Protein AF-A0A1Y6CZN8-F1 (afdb_monomer_lite)

Structure (mmCIF, N/CA/C/O backbone):
data_AF-A0A1Y6CZN8-F1
#
_entry.id   AF-A0A1Y6CZN8-F1
#
loop_
_atom_site.group_PDB
_atom_site.id
_atom_site.type_symbol
_atom_site.label_atom_id
_atom_site.label_alt_id
_atom_site.label_comp_id
_atom_site.label_asym_id
_atom_site.label_entity_id
_atom_site.label_seq_id
_atom_site.pdbx_PDB_ins_code
_atom_site.Cartn_x
_atom_site.Cartn_y
_atom_site.Cartn_z
_atom_site.occupancy
_atom_site.B_iso_or_equiv
_atom_site.auth_seq_id
_atom_site.auth_comp_id
_atom_site.auth_asym_id
_atom_site.auth_atom_id
_atom_site.pdbx_PDB_model_num
ATOM 1 N N . MET A 1 1 ? -17.406 2.535 11.167 1.00 68.75 1 MET A N 1
ATOM 2 C CA . MET A 1 1 ? -17.347 1.269 10.403 1.00 68.75 1 MET A CA 1
ATOM 3 C C . MET A 1 1 ? -15.987 1.164 9.736 1.00 68.75 1 MET A C 1
ATOM 5 O O . MET A 1 1 ? -15.572 2.118 9.084 1.00 68.75 1 MET A O 1
ATOM 9 N N . THR A 1 2 ? -15.288 0.050 9.936 1.00 85.06 2 THR A N 1
ATOM 10 C CA . THR A 1 2 ? -13.969 -0.203 9.340 1.00 85.06 2 THR A CA 1
ATOM 11 C C . THR A 1 2 ? -14.143 -0.756 7.930 1.00 85.06 2 THR A C 1
ATOM 13 O O . THR A 1 2 ? -15.007 -1.594 7.689 1.00 85.06 2 THR A O 1
ATOM 16 N N . SER A 1 3 ? -13.355 -0.251 6.991 1.00 92.06 3 SER A N 1
ATOM 17 C CA . SER A 1 3 ? -13.265 -0.718 5.610 1.00 92.06 3 SER A CA 1
ATOM 18 C C . SER A 1 3 ? -11.847 -1.193 5.323 1.00 92.06 3 SER A C 1
ATOM 20 O O . SER A 1 3 ? -10.899 -0.818 6.015 1.00 92.06 3 SER A O 1
ATOM 22 N N . TYR A 1 4 ? -11.711 -2.018 4.297 1.00 91.12 4 TYR A N 1
ATOM 23 C CA . TYR A 1 4 ? -10.461 -2.616 3.864 1.00 91.12 4 TYR A CA 1
ATOM 24 C C . TYR A 1 4 ? -10.123 -2.079 2.480 1.00 91.12 4 TYR A C 1
ATOM 26 O O . TYR A 1 4 ? -10.941 -2.164 1.565 1.00 91.12 4 TYR A O 1
ATOM 34 N N . ALA A 1 5 ? -8.921 -1.532 2.339 1.00 90.94 5 ALA A N 1
ATOM 35 C CA . ALA A 1 5 ? -8.314 -1.243 1.054 1.00 90.94 5 ALA A CA 1
ATOM 36 C C . ALA A 1 5 ? -7.470 -2.444 0.627 1.00 90.94 5 ALA A C 1
ATOM 38 O O . ALA A 1 5 ? -6.621 -2.930 1.383 1.00 90.94 5 ALA A O 1
ATOM 39 N N . TYR A 1 6 ? -7.713 -2.915 -0.585 1.00 90.31 6 TYR A N 1
ATOM 40 C CA . TYR A 1 6 ? -7.044 -4.063 -1.177 1.00 90.31 6 TYR A CA 1
ATOM 41 C C . TYR A 1 6 ? -6.777 -3.795 -2.654 1.00 90.31 6 TYR A C 1
ATOM 43 O O . TYR A 1 6 ? -7.418 -2.932 -3.259 1.00 90.31 6 TYR A O 1
ATOM 51 N N . CYS A 1 7 ? -5.829 -4.519 -3.235 1.00 89.25 7 CYS A N 1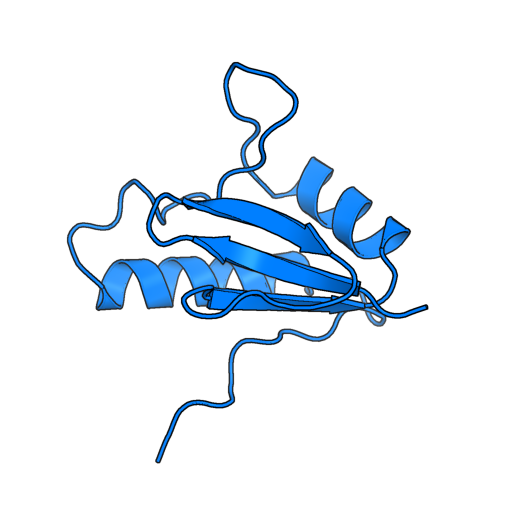
ATOM 52 C CA . CYS A 1 7 ? -5.565 -4.452 -4.662 1.00 89.25 7 CYS A CA 1
ATOM 53 C C . CYS A 1 7 ? -5.500 -5.825 -5.315 1.00 89.25 7 CYS A C 1
ATOM 55 O O . CYS A 1 7 ? -5.212 -6.837 -4.674 1.00 89.25 7 CYS A O 1
ATOM 57 N N . TRP A 1 8 ? -5.743 -5.840 -6.619 1.00 87.12 8 TRP A N 1
ATOM 58 C CA . TRP A 1 8 ? -5.502 -7.004 -7.464 1.00 87.12 8 TRP A CA 1
ATOM 59 C C . TRP A 1 8 ? -4.078 -6.992 -8.012 1.00 87.12 8 TRP A C 1
ATOM 61 O O . TRP A 1 8 ? -3.422 -5.949 -8.042 1.00 87.12 8 TRP A O 1
ATOM 71 N N . ARG A 1 9 ? -3.627 -8.145 -8.521 1.00 79.81 9 ARG A N 1
ATOM 72 C CA . ARG A 1 9 ? -2.332 -8.285 -9.209 1.00 79.81 9 ARG A CA 1
ATOM 73 C C . ARG A 1 9 ? -2.171 -7.297 -10.373 1.00 79.81 9 ARG A C 1
ATOM 75 O O . ARG A 1 9 ? -1.069 -6.849 -10.641 1.00 79.81 9 ARG A O 1
ATOM 82 N N . SER A 1 10 ? -3.271 -6.871 -10.992 1.00 79.81 10 SER A N 1
ATOM 83 C CA . SER A 1 10 ? -3.276 -5.850 -12.049 1.00 79.81 10 SER A CA 1
ATOM 84 C C . SER A 1 10 ? -2.955 -4.422 -11.573 1.00 79.81 10 SER A C 1
ATOM 86 O O . SER A 1 10 ? -2.947 -3.507 -12.388 1.00 79.81 10 SER A O 1
ATOM 88 N N . GLY A 1 11 ? -2.770 -4.175 -10.271 1.00 82.81 11 GLY A N 1
ATOM 89 C CA . GLY A 1 11 ? -2.496 -2.836 -9.728 1.00 82.81 11 GLY A CA 1
ATOM 90 C C . GLY A 1 11 ? -3.734 -2.052 -9.314 1.00 82.81 11 GLY A C 1
ATOM 91 O O . GLY A 1 11 ? -3.596 -1.035 -8.641 1.00 82.81 11 GLY A O 1
ATOM 92 N N . GLN A 1 12 ? -4.933 -2.523 -9.657 1.00 88.69 12 GLN A N 1
ATOM 93 C CA . GLN A 1 12 ? -6.197 -1.869 -9.313 1.00 88.69 12 GLN A CA 1
ATOM 94 C C . GLN A 1 12 ? -6.480 -1.944 -7.817 1.00 88.69 12 GLN A C 1
ATOM 96 O O . GLN A 1 12 ? -6.403 -3.019 -7.230 1.00 88.69 12 GLN A O 1
ATOM 101 N N . ILE A 1 13 ? -6.824 -0.808 -7.217 1.00 89.75 13 ILE A N 1
ATOM 102 C CA . ILE A 1 13 ? -7.172 -0.669 -5.805 1.00 89.75 13 ILE A CA 1
ATOM 103 C C . ILE A 1 13 ? -8.684 -0.530 -5.679 1.00 89.75 13 ILE A C 1
ATOM 105 O O . ILE A 1 13 ? -9.296 0.325 -6.321 1.00 89.75 13 ILE A O 1
ATOM 109 N N . ALA A 1 14 ? -9.266 -1.299 -4.767 1.00 89.25 14 ALA A N 1
ATOM 110 C CA . ALA A 1 14 ? -10.635 -1.118 -4.318 1.00 89.25 14 ALA A CA 1
ATOM 111 C C . ALA A 1 14 ? -10.705 -0.983 -2.796 1.00 89.25 14 ALA A C 1
ATOM 113 O O . ALA A 1 14 ? -9.822 -1.408 -2.047 1.00 89.25 14 ALA A O 1
ATOM 114 N N . VAL A 1 15 ? -11.791 -0.357 -2.344 1.00 89.75 15 VAL A N 1
ATOM 115 C CA . VAL A 1 15 ? -12.125 -0.222 -0.929 1.00 89.75 15 VAL A CA 1
ATOM 116 C C . VAL A 1 15 ? -13.490 -0.846 -0.715 1.00 89.75 15 VAL A C 1
ATOM 118 O O . VAL A 1 15 ? -14.441 -0.527 -1.425 1.00 89.75 15 VAL A O 1
ATOM 121 N N . GLY A 1 16 ? -13.594 -1.730 0.270 1.00 88.06 16 GLY A N 1
ATOM 122 C CA . GLY A 1 16 ? -14.854 -2.376 0.609 1.00 88.06 16 GLY A CA 1
ATOM 123 C C . GLY A 1 16 ? -14.910 -2.809 2.064 1.00 88.06 16 GLY A C 1
ATOM 124 O O . GLY A 1 16 ? -13.910 -2.814 2.778 1.00 88.06 16 GLY A O 1
ATOM 125 N N . LYS A 1 17 ? -16.098 -3.210 2.518 1.00 87.81 17 LYS A N 1
ATOM 126 C CA . LYS A 1 17 ? -16.301 -3.722 3.885 1.00 87.81 17 LYS A CA 1
ATOM 127 C C . LYS A 1 17 ? -15.684 -5.107 4.107 1.00 87.81 17 LYS A C 1
ATOM 129 O O . LYS A 1 17 ? -15.464 -5.495 5.246 1.00 87.81 17 LYS A O 1
ATOM 134 N N . LYS A 1 18 ? -15.404 -5.842 3.030 1.00 83.75 18 LYS A N 1
ATOM 135 C CA . LYS A 1 18 ? -14.800 -7.176 3.044 1.00 83.75 18 LYS A CA 1
ATOM 136 C C . LYS A 1 18 ? -13.764 -7.268 1.926 1.00 83.75 18 LYS A C 1
ATOM 138 O O . LYS A 1 18 ? -13.932 -6.629 0.887 1.00 83.75 18 LYS A O 1
ATOM 143 N N . ARG A 1 19 ? -12.708 -8.052 2.150 1.00 83.50 19 ARG A N 1
ATOM 144 C CA . ARG A 1 19 ? -11.740 -8.413 1.108 1.00 83.50 19 ARG A CA 1
ATOM 145 C C . ARG A 1 19 ? -12.254 -9.617 0.309 1.00 83.50 19 ARG A C 1
ATOM 147 O O . ARG A 1 19 ? -12.622 -10.610 0.940 1.00 83.50 19 ARG A O 1
ATOM 154 N N . PRO A 1 20 ? -12.287 -9.543 -1.028 1.00 81.50 20 PRO A N 1
ATOM 155 C CA . PRO A 1 20 ? -12.439 -10.714 -1.881 1.00 81.50 20 PRO A CA 1
ATOM 156 C C . PRO A 1 20 ? -11.203 -11.617 -1.789 1.00 81.50 20 PRO A C 1
ATOM 158 O O . PRO A 1 20 ? -10.099 -11.139 -1.507 1.00 81.50 20 PRO A O 1
ATOM 161 N N . ASP A 1 21 ? -11.390 -12.907 -2.056 1.00 78.06 21 ASP A N 1
ATOM 162 C CA . ASP A 1 21 ? -10.281 -13.855 -2.174 1.00 78.06 21 ASP A CA 1
ATOM 163 C C . ASP A 1 21 ? -9.393 -13.512 -3.387 1.00 78.06 21 ASP A C 1
ATOM 165 O O . ASP A 1 21 ? -9.860 -12.898 -4.351 1.00 78.06 21 ASP A O 1
ATOM 169 N N . GLY A 1 22 ? -8.095 -13.816 -3.313 1.00 81.62 22 GLY A N 1
ATOM 170 C CA . GLY A 1 22 ? -7.120 -13.433 -4.344 1.00 81.62 22 GLY A CA 1
ATOM 171 C C . GLY A 1 22 ? -6.757 -11.939 -4.403 1.00 81.62 22 GLY A C 1
ATOM 172 O O . GLY A 1 22 ? -6.119 -11.500 -5.362 1.00 81.62 22 GLY A O 1
ATOM 173 N N . THR A 1 23 ? -7.139 -11.139 -3.398 1.00 87.44 23 THR A N 1
ATOM 174 C CA . THR A 1 23 ? -6.737 -9.724 -3.293 1.00 87.44 23 THR A CA 1
ATOM 175 C C . THR A 1 23 ? -5.659 -9.499 -2.244 1.00 87.44 23 THR A C 1
ATOM 177 O O . THR A 1 23 ? -5.686 -10.052 -1.140 1.00 87.44 23 THR A O 1
ATOM 180 N N . LEU A 1 24 ? -4.713 -8.624 -2.572 1.00 86.50 24 LEU A N 1
ATOM 181 C CA . LEU A 1 24 ? -3.623 -8.263 -1.685 1.00 86.50 24 LEU A CA 1
ATOM 182 C C . LEU A 1 24 ? -4.083 -7.142 -0.739 1.00 86.50 24 LEU A C 1
ATOM 184 O O . LEU A 1 24 ? -4.550 -6.094 -1.198 1.00 86.50 24 LEU A O 1
ATOM 188 N N . PRO A 1 25 ? -3.988 -7.334 0.585 1.00 88.56 25 PRO A N 1
ATOM 189 C CA . PRO A 1 25 ? -4.385 -6.318 1.550 1.00 88.56 25 PRO A CA 1
ATOM 190 C C . PRO A 1 25 ? -3.395 -5.148 1.546 1.00 88.56 25 PRO A C 1
ATOM 192 O O . PRO A 1 25 ? -2.192 -5.364 1.581 1.00 88.56 25 PRO A O 1
ATOM 195 N N . ILE A 1 26 ? -3.886 -3.906 1.571 1.00 89.69 26 ILE A N 1
ATOM 196 C CA . ILE A 1 26 ? -3.037 -2.705 1.684 1.00 89.69 26 ILE A CA 1
ATOM 197 C C . ILE A 1 26 ? -3.111 -2.157 3.105 1.00 89.69 26 ILE A C 1
ATOM 199 O O . ILE A 1 26 ? -2.125 -2.123 3.841 1.00 89.69 26 ILE A O 1
ATOM 203 N N . ALA A 1 27 ? -4.305 -1.723 3.499 1.00 91.06 27 ALA A N 1
ATOM 204 C CA . ALA A 1 27 ? -4.573 -1.089 4.780 1.00 91.06 27 ALA A CA 1
ATOM 205 C C . ALA A 1 27 ? -6.050 -1.240 5.141 1.00 91.06 27 ALA A C 1
ATOM 207 O O . ALA A 1 27 ? -6.892 -1.514 4.285 1.00 91.06 27 ALA A O 1
ATOM 208 N N . HIS A 1 28 ? -6.383 -1.029 6.406 1.00 91.31 28 HIS A N 1
ATOM 209 C CA . HIS A 1 28 ? -7.766 -0.982 6.864 1.00 91.31 28 HIS A CA 1
ATOM 210 C C . HIS A 1 28 ? -7.977 0.187 7.823 1.00 91.31 28 HIS A C 1
ATOM 212 O O . HIS A 1 28 ? -7.043 0.666 8.469 1.00 91.31 28 HIS A O 1
ATOM 218 N N . GLY A 1 29 ? -9.210 0.679 7.881 1.00 90.94 29 GLY A N 1
ATOM 219 C CA . GLY A 1 29 ? -9.560 1.844 8.684 1.00 90.94 29 GLY A CA 1
ATOM 220 C C . GLY A 1 29 ? -10.868 2.496 8.240 1.00 90.94 29 GLY A C 1
ATOM 221 O O . GLY A 1 29 ? -11.658 1.881 7.523 1.00 90.94 29 GLY A O 1
ATOM 222 N N . PRO A 1 30 ? -11.133 3.743 8.658 1.00 92.06 30 PRO A N 1
ATOM 223 C CA . PRO A 1 30 ? -12.326 4.475 8.246 1.00 92.06 30 PRO A CA 1
ATOM 224 C C . PRO A 1 30 ? -12.319 4.703 6.731 1.00 92.06 30 PRO A C 1
ATOM 226 O O . PRO A 1 30 ? -11.324 5.198 6.198 1.00 92.06 30 PRO A O 1
ATOM 229 N N . GLU A 1 31 ? -13.425 4.401 6.042 1.00 89.50 31 GLU A N 1
ATOM 230 C CA . GLU A 1 31 ? -13.524 4.538 4.579 1.00 89.50 31 GLU A CA 1
ATOM 231 C C . GLU A 1 31 ? -13.146 5.946 4.104 1.00 89.50 31 GLU A C 1
ATOM 233 O O . GLU A 1 31 ? -12.360 6.097 3.173 1.00 89.50 31 GLU A O 1
ATOM 238 N N . THR A 1 32 ? -13.639 6.979 4.789 1.00 88.94 32 THR A N 1
ATOM 239 C CA . THR A 1 32 ? -13.339 8.381 4.480 1.00 88.94 32 THR A CA 1
ATOM 240 C C . THR A 1 32 ? -11.838 8.664 4.533 1.00 88.94 32 THR A C 1
ATOM 242 O O . THR A 1 32 ? -11.295 9.335 3.657 1.00 88.94 32 THR A O 1
ATOM 245 N N . THR A 1 33 ? -11.144 8.123 5.537 1.00 89.88 33 THR A N 1
ATOM 246 C CA . THR A 1 33 ? -9.696 8.298 5.699 1.00 89.88 33 THR A CA 1
ATOM 247 C C . THR A 1 33 ? -8.927 7.500 4.652 1.00 89.88 33 THR A C 1
ATOM 249 O O . THR A 1 33 ? -7.985 8.037 4.074 1.00 89.88 33 THR A O 1
ATOM 252 N N . LEU A 1 34 ? -9.349 6.263 4.362 1.00 89.81 34 LEU A N 1
ATOM 253 C CA . LEU A 1 34 ? -8.767 5.438 3.300 1.00 89.81 34 LEU A CA 1
ATOM 254 C C . LEU A 1 34 ? -8.897 6.120 1.939 1.00 89.81 34 LEU A C 1
ATOM 256 O O . LEU A 1 34 ? -7.887 6.345 1.280 1.00 89.81 34 LEU A O 1
ATOM 260 N N . ARG A 1 35 ? -10.112 6.521 1.548 1.00 88.75 35 ARG A N 1
ATOM 261 C CA . ARG A 1 35 ? -10.374 7.234 0.291 1.00 88.75 35 ARG A CA 1
ATOM 262 C C . ARG A 1 35 ? -9.560 8.519 0.201 1.00 88.75 35 ARG A C 1
ATOM 264 O O . ARG A 1 35 ? -8.897 8.743 -0.800 1.00 88.75 35 ARG A O 1
ATOM 271 N N . ARG A 1 36 ? -9.520 9.328 1.265 1.00 89.06 36 ARG A N 1
ATOM 272 C CA . ARG A 1 36 ? -8.737 10.575 1.284 1.00 89.06 36 ARG A CA 1
ATOM 273 C C . ARG A 1 36 ? -7.231 10.333 1.158 1.00 89.06 36 ARG A C 1
ATOM 275 O O . ARG A 1 36 ? -6.550 11.118 0.501 1.00 89.06 36 ARG A O 1
ATOM 282 N N . ALA A 1 37 ? -6.704 9.279 1.780 1.00 89.56 37 ALA A N 1
ATOM 283 C CA . ALA A 1 37 ? -5.301 8.900 1.639 1.00 89.56 37 ALA A CA 1
ATOM 284 C C . ALA A 1 37 ? -5.001 8.385 0.221 1.00 89.56 37 ALA A 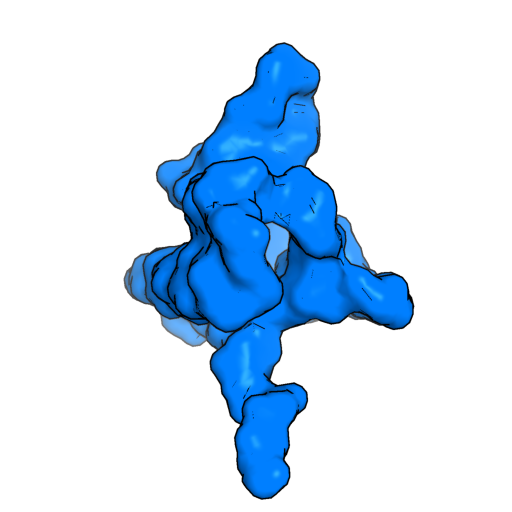C 1
ATOM 286 O O . ALA A 1 37 ? -4.003 8.795 -0.370 1.00 89.56 37 ALA A O 1
ATOM 287 N N . LEU A 1 38 ? -5.887 7.557 -0.346 1.00 88.00 38 LEU A N 1
ATOM 288 C CA . LEU A 1 38 ? -5.778 7.031 -1.709 1.00 88.00 38 LEU A CA 1
ATOM 289 C C . LEU A 1 38 ? -5.831 8.151 -2.747 1.00 88.00 38 LEU A C 1
ATOM 291 O O . LEU A 1 38 ? -4.932 8.235 -3.568 1.00 88.00 38 LEU A O 1
ATOM 295 N N . THR A 1 39 ? -6.780 9.082 -2.662 1.00 86.56 39 THR A N 1
ATOM 296 C CA . THR A 1 39 ? -6.853 10.228 -3.584 1.00 86.56 39 THR A CA 1
ATOM 297 C C . THR A 1 39 ? -5.571 11.065 -3.593 1.00 86.56 39 THR A C 1
ATOM 299 O O . THR A 1 39 ? -5.218 11.627 -4.623 1.00 86.56 39 THR A O 1
ATOM 302 N N . LYS A 1 40 ? -4.858 11.159 -2.462 1.00 85.56 40 LYS A N 1
ATOM 303 C CA . LYS A 1 40 ? -3.609 11.930 -2.367 1.00 85.56 40 LYS A CA 1
ATOM 304 C C . LYS A 1 40 ? -2.360 11.168 -2.810 1.00 85.56 40 LYS A C 1
ATOM 306 O O . LYS A 1 40 ? -1.368 11.807 -3.138 1.00 85.56 40 LYS A O 1
ATOM 311 N N . ARG A 1 41 ? -2.359 9.837 -2.706 1.00 86.31 41 ARG A N 1
ATOM 312 C CA . ARG A 1 41 ? -1.138 9.014 -2.804 1.00 86.31 41 ARG A CA 1
ATOM 313 C C . ARG A 1 41 ? -1.189 7.959 -3.904 1.00 86.31 41 ARG A C 1
ATOM 315 O O . ARG A 1 41 ? -0.137 7.574 -4.399 1.00 86.31 41 ARG A O 1
ATOM 322 N N . ALA A 1 42 ? -2.372 7.454 -4.239 1.00 85.81 42 ALA A N 1
ATOM 323 C CA . ALA A 1 42 ? -2.564 6.494 -5.316 1.00 85.81 42 ALA A CA 1
ATOM 324 C C . ALA A 1 42 ? -2.521 7.197 -6.674 1.00 85.81 42 ALA A C 1
ATOM 326 O O . ALA A 1 42 ? -2.846 8.381 -6.792 1.00 85.81 42 ALA A O 1
ATOM 327 N N . ARG A 1 43 ? -2.169 6.443 -7.716 1.00 84.31 43 ARG A N 1
ATOM 328 C CA . ARG A 1 43 ? -2.228 6.936 -9.090 1.00 84.31 43 ARG A CA 1
ATOM 329 C C . ARG A 1 43 ? -3.664 6.814 -9.592 1.00 84.31 43 ARG A C 1
ATOM 331 O O . ARG A 1 43 ? -4.247 5.737 -9.518 1.00 84.31 43 ARG A O 1
ATOM 338 N N . LEU A 1 44 ? -4.249 7.903 -10.081 1.00 82.12 44 LEU A N 1
ATOM 339 C CA . LEU A 1 44 ? -5.536 7.846 -10.777 1.00 82.12 44 LEU A CA 1
ATOM 340 C C . LEU A 1 44 ? -5.315 7.269 -12.177 1.00 82.12 44 LEU A C 1
ATOM 342 O O . LEU A 1 44 ? -4.411 7.696 -12.896 1.00 82.12 44 LEU A O 1
ATOM 346 N N . ALA A 1 45 ? -6.121 6.278 -12.545 1.00 77.44 45 ALA A N 1
ATOM 347 C CA . ALA A 1 45 ? -6.213 5.811 -13.919 1.00 77.44 45 ALA A CA 1
ATOM 348 C C . ALA A 1 45 ? -6.870 6.883 -14.807 1.00 77.44 45 ALA A C 1
ATOM 3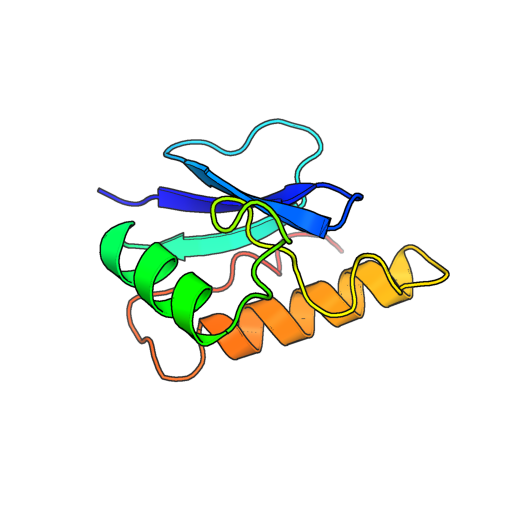50 O O . ALA A 1 45 ? -7.532 7.791 -14.304 1.00 77.44 45 ALA A O 1
ATOM 351 N N . TYR A 1 46 ? -6.751 6.722 -16.127 1.00 73.94 46 TYR A N 1
ATOM 352 C CA . TYR A 1 46 ? -7.360 7.608 -17.133 1.00 73.94 46 TYR A CA 1
ATOM 353 C C . TYR A 1 46 ? -8.880 7.772 -16.990 1.00 73.94 46 TYR A C 1
ATOM 355 O O . TYR A 1 46 ? -9.435 8.780 -17.408 1.00 73.94 46 TYR A O 1
ATOM 363 N N . ASP A 1 47 ? -9.548 6.795 -16.376 1.00 76.69 47 ASP A N 1
ATOM 364 C CA . ASP A 1 47 ? -10.987 6.833 -16.108 1.00 76.69 47 ASP A CA 1
ATOM 365 C C . ASP A 1 47 ? -11.360 7.771 -14.938 1.00 76.69 47 ASP A C 1
ATOM 367 O O . ASP A 1 47 ? -12.531 7.941 -14.617 1.00 76.69 47 ASP A O 1
ATOM 371 N N . ASN A 1 48 ? -10.379 8.360 -14.239 1.00 73.50 48 ASN A N 1
ATOM 372 C CA . ASN A 1 48 ? -10.548 9.210 -13.050 1.00 73.50 48 ASN A CA 1
ATOM 373 C C . ASN A 1 48 ? -11.343 8.579 -11.883 1.00 73.50 48 ASN A C 1
ATOM 375 O O . ASN A 1 48 ? -11.579 9.239 -10.870 1.00 73.50 48 ASN A O 1
ATOM 379 N N . ARG A 1 49 ? -11.733 7.304 -11.988 1.00 77.31 49 ARG A N 1
ATOM 380 C CA . ARG A 1 49 ? -12.493 6.561 -10.969 1.00 77.31 49 ARG A CA 1
ATOM 381 C C . ARG A 1 49 ? -11.706 5.404 -10.366 1.00 77.31 49 ARG A C 1
ATOM 383 O O . ARG A 1 49 ? -11.969 5.019 -9.230 1.00 77.31 49 ARG A O 1
ATOM 390 N N . THR A 1 50 ? -10.733 4.874 -11.104 1.00 82.19 50 THR A N 1
ATOM 391 C CA . THR A 1 50 ? -9.928 3.726 -10.673 1.00 82.19 50 THR A CA 1
ATOM 392 C C . THR A 1 50 ? -8.604 4.196 -10.085 1.00 82.19 50 THR A C 1
ATOM 394 O O . THR A 1 50 ? -7.867 4.954 -10.717 1.00 82.19 50 THR A O 1
ATOM 397 N N . TRP A 1 51 ? -8.290 3.736 -8.876 1.00 88.44 51 TRP A N 1
ATOM 398 C CA . TRP A 1 51 ? -6.988 3.957 -8.254 1.00 88.44 51 TRP A CA 1
ATOM 399 C C . TRP A 1 51 ? -6.051 2.797 -8.565 1.00 88.44 51 TRP A C 1
ATOM 401 O O . TRP A 1 51 ? -6.451 1.637 -8.514 1.00 88.44 51 TRP A O 1
ATOM 411 N N . LEU A 1 52 ? -4.795 3.115 -8.850 1.00 86.69 52 LEU A N 1
ATOM 412 C CA . LEU A 1 52 ? -3.735 2.162 -9.129 1.00 86.69 52 LEU A CA 1
ATOM 413 C C . LEU A 1 52 ? -2.618 2.301 -8.092 1.00 86.69 52 LEU A C 1
ATOM 415 O O . LEU A 1 52 ? -2.255 3.416 -7.695 1.00 86.69 52 LEU A O 1
ATOM 419 N N . VAL A 1 53 ? -2.059 1.166 -7.670 1.00 83.75 53 VAL A N 1
ATOM 420 C CA . VAL A 1 53 ? -0.845 1.134 -6.850 1.00 83.75 53 VAL A CA 1
ATOM 421 C C . VAL A 1 53 ? 0.335 1.523 -7.745 1.00 83.75 53 VAL A C 1
ATOM 423 O O . VAL A 1 53 ? 0.626 0.800 -8.700 1.00 83.75 53 VAL A O 1
ATOM 426 N N . PRO A 1 54 ? 1.032 2.636 -7.470 1.00 79.88 54 PRO A N 1
ATOM 427 C CA . PRO A 1 54 ? 2.229 2.994 -8.222 1.00 79.88 54 PRO A CA 1
ATOM 428 C C . PRO A 1 54 ? 3.317 1.928 -8.017 1.00 79.88 54 PRO A C 1
ATOM 430 O O . PRO A 1 54 ? 3.585 1.529 -6.884 1.00 79.88 54 PRO A O 1
ATOM 433 N N . GLY A 1 55 ? 3.928 1.457 -9.107 1.00 76.62 55 GLY A N 1
ATOM 434 C CA . GLY A 1 55 ? 4.973 0.430 -9.077 1.00 76.62 55 GLY A CA 1
ATOM 435 C C . GLY A 1 55 ? 4.491 -1.027 -9.050 1.00 76.62 55 GLY A C 1
ATOM 436 O O . GLY A 1 55 ? 5.311 -1.906 -9.269 1.00 76.62 55 GLY A O 1
ATOM 437 N N . LEU A 1 56 ? 3.195 -1.309 -8.841 1.00 81.62 56 LEU A N 1
ATOM 438 C CA . LEU A 1 56 ? 2.650 -2.671 -8.996 1.00 81.62 56 LEU A CA 1
ATOM 439 C C . LEU A 1 56 ? 2.498 -3.104 -10.468 1.00 81.62 56 LEU A C 1
ATOM 441 O O . LEU A 1 56 ? 2.956 -4.193 -10.791 1.00 81.62 56 LEU A O 1
ATOM 445 N N . PRO A 1 57 ? 1.902 -2.299 -11.378 1.00 74.62 57 PRO A N 1
ATOM 446 C CA . PRO A 1 57 ? 1.791 -2.689 -12.789 1.00 74.62 57 PRO A CA 1
ATOM 447 C C . PRO A 1 57 ? 3.138 -2.662 -13.529 1.00 74.62 57 PRO A C 1
ATOM 449 O O . PRO A 1 57 ? 3.249 -3.218 -14.613 1.00 74.62 57 PRO A O 1
ATOM 452 N N . GLU A 1 58 ? 4.144 -2.000 -12.955 1.00 77.38 58 GLU A N 1
ATOM 453 C CA . GLU A 1 58 ? 5.506 -1.883 -13.494 1.00 77.38 58 GLU A CA 1
ATOM 454 C C . GLU A 1 58 ? 6.460 -2.931 -12.892 1.00 77.38 58 GLU A C 1
ATOM 456 O O . GLU A 1 58 ? 7.638 -2.967 -13.242 1.00 77.38 58 GLU A O 1
ATOM 461 N N . ALA A 1 59 ? 5.979 -3.766 -11.964 1.00 82.81 59 ALA A N 1
ATOM 462 C CA . ALA A 1 59 ? 6.793 -4.788 -11.326 1.00 82.81 59 ALA A CA 1
ATOM 463 C C . ALA A 1 59 ? 7.060 -5.951 -12.302 1.00 82.81 59 ALA A C 1
ATOM 465 O O . ALA A 1 59 ? 6.101 -6.513 -12.834 1.00 82.81 59 ALA A O 1
ATOM 466 N N . PRO A 1 60 ? 8.330 -6.344 -12.514 1.00 80.88 60 PRO A N 1
ATOM 467 C CA . PRO A 1 60 ? 8.667 -7.472 -13.384 1.00 80.88 60 PRO A CA 1
ATOM 468 C C . PRO A 1 60 ? 8.274 -8.824 -12.771 1.00 80.88 60 PRO A C 1
ATOM 470 O O . PRO A 1 60 ? 7.962 -9.758 -13.503 1.00 80.88 60 PRO A O 1
ATOM 473 N N . ASP A 1 61 ? 8.230 -8.905 -11.437 1.00 85.12 61 ASP A N 1
ATOM 474 C CA . ASP A 1 61 ? 8.035 -10.140 -10.681 1.00 85.12 61 ASP A CA 1
ATOM 475 C C . ASP A 1 61 ? 7.153 -9.917 -9.444 1.00 85.12 61 ASP A C 1
ATOM 477 O O . ASP A 1 61 ? 6.948 -8.790 -8.976 1.00 85.12 61 ASP A O 1
ATOM 481 N N . GLU A 1 62 ? 6.670 -11.015 -8.860 1.00 79.62 62 GLU A N 1
ATOM 482 C CA . GLU A 1 62 ? 5.827 -10.996 -7.658 1.00 79.62 62 GLU A CA 1
ATOM 483 C C . GLU A 1 62 ? 6.513 -10.347 -6.459 1.00 79.62 62 GLU A C 1
ATOM 485 O O . GLU A 1 62 ? 5.872 -9.603 -5.719 1.00 79.62 62 GLU A O 1
ATOM 490 N N . ASP A 1 63 ? 7.814 -10.576 -6.289 1.00 84.44 63 ASP A N 1
ATOM 491 C CA . ASP A 1 63 ? 8.580 -9.997 -5.186 1.00 84.44 63 ASP A CA 1
ATOM 492 C C . ASP A 1 63 ? 8.646 -8.466 -5.296 1.00 84.44 63 ASP A C 1
ATOM 494 O O . ASP A 1 63 ? 8.332 -7.741 -4.347 1.00 84.44 63 ASP A O 1
ATOM 498 N N . ALA A 1 64 ? 8.917 -7.956 -6.503 1.00 85.69 64 ALA A N 1
ATOM 499 C CA . ALA A 1 64 ? 8.899 -6.525 -6.784 1.00 85.69 64 ALA A CA 1
ATOM 500 C C . ALA A 1 64 ? 7.500 -5.922 -6.567 1.00 85.69 64 ALA A C 1
ATOM 502 O O . ALA A 1 64 ? 7.377 -4.829 -6.003 1.00 85.69 64 ALA A O 1
ATOM 503 N N . ALA A 1 65 ? 6.442 -6.649 -6.940 1.00 84.25 65 ALA A N 1
ATOM 504 C CA . ALA A 1 65 ? 5.062 -6.238 -6.704 1.00 84.25 65 ALA A CA 1
ATOM 505 C C . ALA A 1 65 ? 4.753 -6.163 -5.197 1.00 84.25 65 ALA A C 1
ATOM 507 O O . ALA A 1 65 ? 4.232 -5.157 -4.707 1.00 84.25 65 ALA A O 1
ATOM 508 N N . VAL A 1 66 ? 5.138 -7.182 -4.427 1.00 83.62 66 VAL A N 1
ATOM 509 C CA . VAL A 1 66 ? 4.991 -7.210 -2.965 1.00 83.62 66 VAL A CA 1
ATOM 510 C C . VAL A 1 66 ? 5.768 -6.067 -2.309 1.00 83.62 66 VAL A C 1
ATOM 512 O O . VAL A 1 66 ? 5.242 -5.394 -1.417 1.00 83.62 66 VAL A O 1
ATOM 515 N N . LEU A 1 67 ? 6.991 -5.790 -2.764 1.00 86.62 67 LEU A N 1
ATOM 516 C CA . LEU A 1 67 ? 7.820 -4.705 -2.247 1.00 86.62 67 LEU A CA 1
ATOM 517 C C . LEU A 1 67 ? 7.201 -3.328 -2.534 1.00 86.62 67 LEU A C 1
ATOM 519 O O . LEU A 1 67 ? 7.128 -2.482 -1.634 1.00 86.62 67 LEU A O 1
ATOM 523 N N . ALA A 1 68 ? 6.722 -3.106 -3.762 1.00 87.94 68 ALA A N 1
ATOM 524 C CA . ALA A 1 68 ? 6.018 -1.886 -4.151 1.00 87.94 68 ALA A CA 1
ATOM 525 C C . ALA A 1 68 ? 4.762 -1.685 -3.294 1.00 87.94 68 ALA A C 1
ATOM 527 O O . ALA A 1 68 ? 4.522 -0.594 -2.768 1.00 87.94 68 ALA A O 1
ATOM 528 N N . LEU A 1 69 ? 4.011 -2.761 -3.064 1.00 86.75 69 LEU A N 1
ATOM 529 C CA . LEU A 1 69 ? 2.799 -2.739 -2.262 1.00 86.75 69 LEU A CA 1
ATOM 530 C C . LEU A 1 69 ? 3.071 -2.453 -0.783 1.00 86.75 69 LEU A C 1
ATOM 532 O O . LEU A 1 69 ? 2.382 -1.624 -0.190 1.00 86.75 69 LEU A O 1
ATOM 536 N N . ARG A 1 70 ? 4.110 -3.064 -0.196 1.00 86.81 70 ARG A N 1
ATOM 537 C CA . ARG A 1 70 ? 4.572 -2.765 1.171 1.00 86.81 70 ARG A CA 1
ATOM 538 C C . ARG A 1 70 ? 4.934 -1.296 1.320 1.00 86.81 70 ARG A C 1
ATOM 540 O O . ARG A 1 70 ? 4.442 -0.629 2.230 1.00 86.81 70 ARG A O 1
ATOM 547 N N . ARG A 1 71 ? 5.749 -0.772 0.400 1.00 87.50 71 ARG A N 1
ATOM 548 C CA . ARG A 1 71 ? 6.138 0.646 0.388 1.00 87.50 71 ARG A CA 1
ATOM 549 C C . ARG A 1 71 ? 4.913 1.545 0.287 1.00 87.50 71 ARG A C 1
ATOM 551 O O . ARG A 1 71 ? 4.809 2.512 1.039 1.00 87.50 71 ARG A O 1
ATOM 558 N N . PHE A 1 72 ? 3.969 1.201 -0.585 1.00 88.19 72 PHE A N 1
ATOM 559 C CA . PHE A 1 72 ? 2.729 1.946 -0.741 1.00 88.19 72 PHE A CA 1
ATOM 560 C C . PHE A 1 72 ? 1.852 1.894 0.515 1.00 88.19 72 PHE A C 1
ATOM 562 O O . PHE A 1 72 ? 1.355 2.932 0.938 1.00 88.19 72 PHE A O 1
ATOM 569 N N . ALA A 1 73 ? 1.700 0.735 1.159 1.00 88.44 73 ALA A N 1
ATOM 570 C CA . ALA A 1 73 ? 0.935 0.582 2.394 1.00 88.44 73 ALA A CA 1
ATOM 571 C C . ALA A 1 73 ? 1.528 1.419 3.537 1.00 88.44 73 ALA A C 1
ATOM 573 O O . ALA A 1 73 ? 0.806 2.186 4.177 1.00 88.44 73 ALA A O 1
ATOM 574 N N . THR A 1 74 ? 2.846 1.340 3.749 1.00 88.12 74 THR A N 1
ATOM 575 C CA . THR A 1 74 ? 3.561 2.181 4.723 1.00 88.12 74 THR A CA 1
ATOM 576 C C . THR A 1 74 ? 3.415 3.658 4.388 1.00 88.12 74 THR A C 1
ATOM 578 O O . THR A 1 74 ? 3.210 4.481 5.277 1.00 88.12 74 THR A O 1
ATOM 581 N N . PHE A 1 75 ? 3.496 4.020 3.108 1.00 87.88 75 PHE A N 1
ATOM 582 C CA . PHE A 1 75 ? 3.277 5.389 2.672 1.00 87.88 75 PHE A CA 1
ATOM 583 C C . PHE A 1 75 ? 1.844 5.830 2.998 1.00 87.88 75 PHE A C 1
ATOM 585 O O . PHE A 1 75 ? 1.666 6.858 3.640 1.00 87.88 75 PHE A O 1
ATOM 592 N N . LEU A 1 76 ? 0.826 5.039 2.660 1.00 86.62 76 LEU A N 1
ATOM 593 C CA . LEU A 1 76 ? -0.588 5.344 2.896 1.00 86.62 76 LEU A CA 1
ATOM 594 C C . LEU A 1 76 ? -0.895 5.606 4.378 1.00 86.62 76 LEU A C 1
ATOM 596 O O . LEU A 1 76 ? -1.625 6.546 4.698 1.00 86.62 76 LEU A O 1
ATOM 600 N N . THR A 1 77 ? -0.317 4.808 5.277 1.00 86.06 77 THR A N 1
ATOM 601 C CA . THR A 1 77 ? -0.530 4.934 6.726 1.00 86.06 77 THR A CA 1
ATOM 602 C C . THR A 1 77 ? 0.351 6.004 7.376 1.00 86.06 77 THR A C 1
ATOM 604 O O . THR A 1 77 ? 0.015 6.507 8.451 1.00 86.06 77 THR A O 1
ATOM 607 N N . LYS A 1 78 ? 1.438 6.438 6.722 1.00 84.12 78 LYS A N 1
ATOM 608 C CA . LYS A 1 78 ? 2.341 7.484 7.229 1.00 84.12 78 LYS A CA 1
ATOM 609 C C . LYS A 1 78 ? 1.578 8.792 7.475 1.00 84.12 78 LYS A C 1
ATOM 611 O O . LYS A 1 78 ? 1.130 9.445 6.537 1.00 84.12 78 LYS A O 1
ATOM 616 N N . GLY A 1 79 ? 1.449 9.201 8.736 1.00 80.12 79 GLY A N 1
ATOM 617 C CA . GLY A 1 79 ? 0.716 10.413 9.135 1.00 80.12 79 GLY A CA 1
ATOM 618 C C . GLY A 1 79 ? -0.791 10.219 9.352 1.00 80.12 79 GLY A C 1
ATOM 619 O O . GLY A 1 79 ? -1.484 11.177 9.680 1.00 80.12 79 GLY A O 1
ATOM 620 N N . HIS A 1 80 ? -1.302 8.993 9.219 1.00 81.19 80 HIS A N 1
ATOM 621 C CA . HIS A 1 80 ? -2.689 8.641 9.513 1.00 81.19 80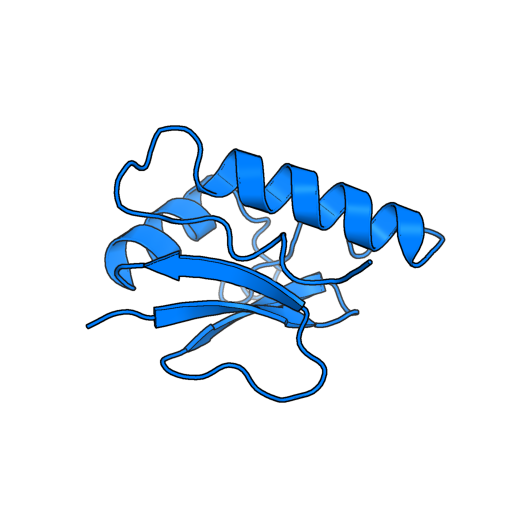 HIS A CA 1
ATOM 622 C C . HIS A 1 80 ? -2.751 7.633 10.667 1.00 81.19 80 HIS A C 1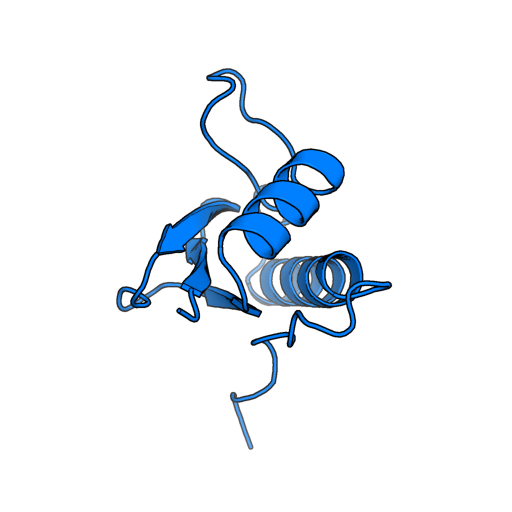
ATOM 624 O O . HIS A 1 80 ? -2.785 6.429 10.443 1.00 81.19 80 HIS A O 1
ATOM 630 N N . LYS A 1 81 ? -2.842 8.125 11.912 1.00 77.56 81 LYS A N 1
ATOM 631 C CA . LYS A 1 81 ? -2.892 7.280 13.128 1.00 77.56 81 LYS A CA 1
ATOM 632 C C . LYS A 1 81 ? -4.088 6.307 13.161 1.00 77.56 81 LYS A C 1
ATOM 634 O O . LYS A 1 81 ? -4.070 5.338 13.906 1.00 77.56 81 LYS A O 1
ATOM 639 N N . SER A 1 82 ? -5.127 6.571 12.365 1.00 80.81 82 SER A N 1
ATOM 640 C CA . SER A 1 82 ? -6.343 5.747 12.260 1.00 80.81 82 SER A CA 1
ATOM 641 C C . SER A 1 82 ? -6.297 4.689 11.152 1.00 80.81 82 SER A C 1
ATOM 643 O O . SER A 1 82 ? -7.284 3.980 10.970 1.00 80.81 82 SER 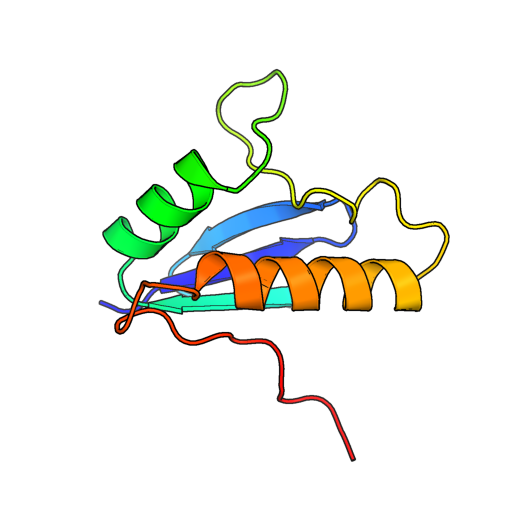A O 1
ATOM 645 N N . LEU A 1 83 ? -5.220 4.631 10.362 1.00 84.94 83 LEU A N 1
ATOM 646 C CA . LEU A 1 83 ? -5.033 3.620 9.324 1.00 84.94 83 LEU A CA 1
ATOM 647 C C . LEU A 1 83 ? -3.976 2.627 9.783 1.00 84.94 83 LEU A C 1
ATOM 649 O O . LEU A 1 83 ? -2.853 3.017 10.095 1.00 84.94 83 LEU A O 1
ATOM 653 N N . SER A 1 84 ? -4.320 1.347 9.743 1.00 84.75 84 SER A N 1
ATOM 654 C CA . SER A 1 84 ? -3.376 0.275 10.036 1.00 84.75 84 SER A CA 1
ATOM 655 C C . SER A 1 84 ? -2.951 -0.397 8.731 1.00 84.75 84 SER A C 1
ATOM 657 O O . SER A 1 84 ? -3.824 -0.750 7.925 1.00 84.75 84 SER A O 1
ATOM 659 N N . PRO A 1 85 ? -1.637 -0.571 8.481 1.00 82.50 85 PRO A N 1
ATOM 660 C CA . PRO A 1 85 ? -1.178 -1.347 7.341 1.00 82.50 85 PRO A CA 1
ATOM 661 C C . PRO A 1 85 ? -1.678 -2.782 7.511 1.00 82.50 85 PRO A C 1
ATOM 663 O O . PRO A 1 85 ? -1.591 -3.364 8.588 1.00 82.50 85 PRO A O 1
ATOM 666 N N . ALA A 1 86 ? -2.248 -3.335 6.448 1.00 79.44 86 ALA A N 1
ATOM 667 C CA . ALA A 1 86 ? -2.740 -4.708 6.431 1.00 79.44 86 ALA A CA 1
ATOM 668 C C . ALA A 1 86 ? -1.693 -5.680 5.848 1.00 79.44 86 ALA A C 1
ATOM 670 O O . ALA A 1 86 ? -1.941 -6.879 5.757 1.00 79.44 86 ALA A O 1
ATOM 671 N N . PHE A 1 87 ? -0.516 -5.157 5.486 1.00 67.56 87 PHE A N 1
ATOM 672 C CA . PHE A 1 87 ? 0.661 -5.916 5.083 1.00 67.56 87 PHE A CA 1
ATOM 673 C C . PHE A 1 87 ? 1.440 -6.369 6.321 1.00 67.56 87 PHE A C 1
ATOM 675 O O . PHE A 1 87 ? 1.976 -5.528 7.038 1.00 67.56 87 PHE A O 1
ATOM 682 N N . GLY A 1 88 ? 1.504 -7.678 6.579 1.00 50.22 88 GLY A N 1
ATOM 683 C CA . GLY A 1 88 ? 2.245 -8.211 7.732 1.00 50.22 88 GLY A CA 1
ATOM 684 C C . GLY A 1 88 ? 1.717 -9.504 8.354 1.00 50.22 88 GLY A C 1
ATOM 685 O O . GLY A 1 88 ? 2.143 -9.838 9.451 1.00 50.22 88 GLY A O 1
ATOM 686 N N . GLN A 1 89 ? 0.800 -10.226 7.707 1.00 44.31 89 GLN A N 1
ATOM 687 C CA . GLN A 1 89 ? 0.355 -11.557 8.144 1.00 44.31 89 GLN A CA 1
ATOM 688 C C . GLN A 1 89 ? 0.519 -12.534 6.967 1.00 44.31 89 GLN A C 1
ATOM 690 O O . GLN A 1 89 ? -0.458 -12.916 6.335 1.00 44.31 89 GLN A O 1
ATOM 695 N N . ALA A 1 90 ? 1.768 -12.799 6.589 1.00 39.41 90 ALA A N 1
ATOM 696 C CA . ALA A 1 90 ? 2.168 -13.940 5.764 1.00 39.41 90 ALA A CA 1
ATOM 697 C C . ALA A 1 90 ? 3.678 -14.163 6.019 1.00 39.41 90 ALA A C 1
ATOM 699 O O . ALA A 1 90 ? 4.471 -13.342 5.555 1.00 39.41 90 ALA A O 1
ATOM 700 N N . GLU A 1 91 ? 4.003 -14.856 7.120 1.00 36.19 91 GLU A N 1
ATOM 701 C CA . GLU A 1 91 ? 4.576 -16.231 7.219 1.00 36.19 91 GLU A CA 1
ATOM 702 C C . GLU A 1 91 ? 6.123 -16.130 7.253 1.00 36.19 91 GLU A C 1
ATOM 704 O O . GLU A 1 91 ? 6.702 -15.392 6.463 1.00 36.19 91 GLU A O 1
ATOM 709 N N . GLY A 1 92 ? 6.859 -16.651 8.240 1.00 34.47 92 GLY A N 1
ATOM 710 C CA . GLY A 1 92 ? 6.652 -17.921 8.932 1.00 34.47 92 GLY A CA 1
ATOM 711 C C . GLY A 1 92 ? 7.462 -18.970 8.198 1.00 34.47 92 GLY A C 1
ATOM 712 O O . GLY A 1 92 ? 6.945 -19.422 7.161 1.00 34.47 92 GLY A O 1
#

Foldseek 3Di:
DKWWWWAALQQWIDIGNDDDPRIHTQKMFDPVLLVVLQVVQFDQDPVNPITGQPQSNVQPDPVSNLVSSNVSSCSSCVVPPGMDTPPDPDDD

Sequence (92 aa):
MTSYAYCWRSGQIAVGKKRPDGTLPIAHGPETTLRRALTKRARLAYDNRTWLVPGLPEAPDEDAAVLALRRFATFLTKGHKSLSPAFGQAEG

Secondary structure (DSSP, 8-state):
-EEEEEE-TTSEEEEESSPPTT-EEEEEEEHHHHHHHHHHHSEEPTTSS-EE-TTSTT-SSHHHHHHHHHHHHHHHHTT-TT-EE-------

pLDDT: mean 82.23, std 11.19, range [34.47, 92.06]

Organism: NCBI:txid560819

Radius of gyration: 12.17 Å; chains: 1; bounding box: 26×30×30 Å